Protein AF-A0A2S2CP92-F1 (afdb_monomer)

Secondary structure (DSSP, 8-state):
-EEEEEETTEEEEEEEEE-SS-EEEEEEEEES-B-TTSPBPHHHHHHHHHHHHHHHHHHHHHT-

Sequence (64 aa):
MQATQKWRDHSATVNIVYSNESFSIDHVGSSNLKEQGDQIHRAYNKNVHALEDEIEKRLYRASY

pLDDT: mean 71.03, std 9.03, range [47.31, 85.12]

Structure (mmCIF, N/CA/C/O backbone):
data_AF-A0A2S2CP92-F1
#
_entry.id   AF-A0A2S2CP92-F1
#
loop_
_atom_site.group_PDB
_atom_site.id
_atom_site.type_symbol
_atom_site.label_atom_id
_atom_site.label_alt_id
_atom_site.label_comp_id
_atom_site.label_asym_id
_atom_site.label_entity_id
_atom_site.label_seq_id
_atom_site.pdbx_PDB_ins_code
_atom_site.Cartn_x
_atom_site.Cartn_y
_atom_site.Cartn_z
_atom_site.occupancy
_atom_site.B_iso_or_equiv
_atom_site.auth_seq_id
_atom_site.auth_comp_id
_atom_site.auth_asym_id
_atom_site.auth_atom_id
_atom_site.pdbx_PDB_model_num
ATOM 1 N N . MET A 1 1 ? -12.707 0.544 -1.955 1.00 83.44 1 MET A N 1
ATOM 2 C CA . MET A 1 1 ? -12.255 1.818 -2.558 1.00 83.44 1 MET A CA 1
ATOM 3 C C . MET A 1 1 ? -10.940 1.547 -3.263 1.00 83.44 1 MET A C 1
ATOM 5 O O . MET A 1 1 ? -10.062 0.979 -2.637 1.00 83.44 1 MET A O 1
ATOM 9 N N . GLN A 1 2 ? -10.779 1.944 -4.526 1.00 79.44 2 GLN A N 1
ATOM 10 C CA . GLN A 1 2 ? -9.497 1.791 -5.220 1.00 79.44 2 GLN A CA 1
ATOM 11 C C . GLN A 1 2 ? -8.671 3.073 -5.094 1.00 79.44 2 GLN A C 1
ATOM 13 O O . GLN A 1 2 ? -9.186 4.163 -5.343 1.00 79.44 2 GLN A O 1
ATOM 18 N N . ALA A 1 3 ? -7.404 2.937 -4.705 1.00 77.00 3 ALA A N 1
ATOM 19 C CA . ALA A 1 3 ? -6.472 4.048 -4.566 1.00 77.00 3 ALA A CA 1
ATOM 20 C C . ALA A 1 3 ? -5.212 3.778 -5.392 1.00 77.00 3 ALA A C 1
ATOM 22 O O . ALA A 1 3 ? -4.605 2.711 -5.292 1.00 77.00 3 ALA A O 1
ATOM 23 N N . THR A 1 4 ? -4.809 4.760 -6.198 1.00 78.62 4 THR A N 1
ATOM 24 C CA . THR A 1 4 ? -3.577 4.699 -6.988 1.00 78.62 4 THR A CA 1
ATOM 25 C C . THR A 1 4 ? -2.636 5.795 -6.537 1.00 78.62 4 THR A C 1
ATOM 27 O O . THR A 1 4 ? -2.964 6.978 -6.610 1.00 78.62 4 THR A O 1
ATOM 30 N N . GLN A 1 5 ? -1.435 5.399 -6.139 1.00 78.94 5 GLN A N 1
ATOM 31 C CA . GLN A 1 5 ? -0.378 6.313 -5.761 1.00 78.94 5 GLN A CA 1
ATOM 32 C C . GLN A 1 5 ? 0.720 6.308 -6.832 1.00 78.94 5 GLN A C 1
ATOM 34 O O . GLN A 1 5 ? 1.226 5.253 -7.217 1.00 78.94 5 GLN A O 1
ATOM 39 N N . LYS A 1 6 ? 1.112 7.500 -7.295 1.00 75.31 6 LYS A N 1
ATOM 40 C CA . LYS A 1 6 ? 2.169 7.702 -8.300 1.00 75.31 6 LYS A CA 1
ATOM 41 C C . LYS A 1 6 ? 3.368 8.433 -7.697 1.00 75.31 6 LYS A C 1
ATOM 43 O O . LYS A 1 6 ? 3.188 9.349 -6.899 1.00 75.31 6 LYS A O 1
ATOM 48 N N . TRP A 1 7 ? 4.576 8.032 -8.087 1.00 72.12 7 TRP A N 1
ATOM 49 C CA . TRP A 1 7 ? 5.845 8.618 -7.647 1.00 72.12 7 TRP A CA 1
ATOM 50 C C . TRP A 1 7 ? 6.811 8.663 -8.826 1.00 72.12 7 TRP A C 1
ATOM 52 O O . TRP A 1 7 ? 7.315 7.620 -9.229 1.00 72.12 7 TRP A O 1
ATOM 62 N N . ARG A 1 8 ? 7.093 9.862 -9.352 1.00 78.69 8 ARG A N 1
ATOM 63 C CA . ARG A 1 8 ? 7.913 10.052 -10.564 1.00 78.69 8 ARG A CA 1
ATOM 64 C C . ARG A 1 8 ? 7.358 9.209 -11.725 1.00 78.69 8 ARG A C 1
ATOM 66 O O . ARG A 1 8 ? 6.290 9.522 -12.239 1.00 78.69 8 ARG A O 1
ATOM 73 N N . ASP A 1 9 ? 8.059 8.151 -12.098 1.00 70.12 9 ASP A N 1
ATOM 74 C CA . ASP A 1 9 ? 7.769 7.182 -13.151 1.00 70.12 9 ASP A CA 1
ATOM 75 C C . ASP A 1 9 ? 7.141 5.875 -12.634 1.00 70.12 9 ASP A C 1
ATOM 77 O O . ASP A 1 9 ? 6.777 5.014 -13.433 1.00 70.12 9 ASP A O 1
ATOM 81 N N . HIS A 1 10 ? 6.954 5.741 -11.320 1.00 71.38 10 HIS A N 1
ATOM 82 C CA . HIS A 1 10 ? 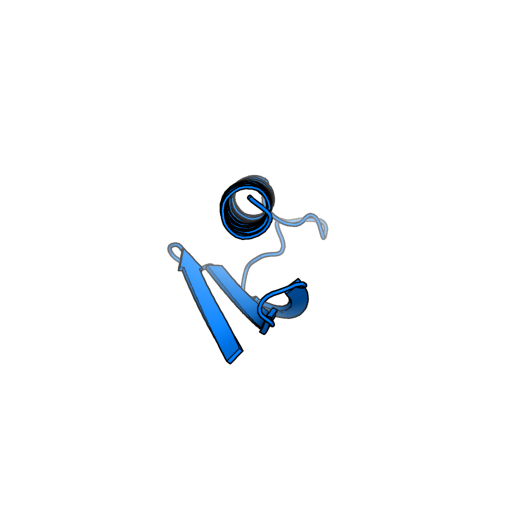6.365 4.574 -10.668 1.00 71.38 10 HIS A CA 1
ATOM 83 C C . HIS A 1 10 ? 4.894 4.800 -10.309 1.00 71.38 10 HIS A C 1
ATOM 85 O O . HIS A 1 10 ? 4.471 5.909 -9.964 1.00 71.38 10 HIS A O 1
ATOM 91 N N . SER A 1 11 ? 4.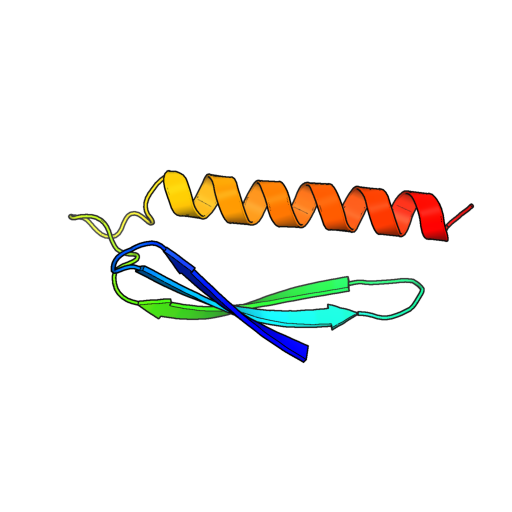104 3.727 -10.297 1.00 72.69 11 SER A N 1
ATOM 92 C CA . SER A 1 11 ? 2.738 3.775 -9.769 1.00 72.69 11 SER A CA 1
ATOM 93 C C . SER A 1 11 ? 2.317 2.462 -9.143 1.00 72.69 11 SER A C 1
ATOM 95 O O . SER A 1 11 ? 2.560 1.418 -9.738 1.00 72.69 11 SER A O 1
ATOM 9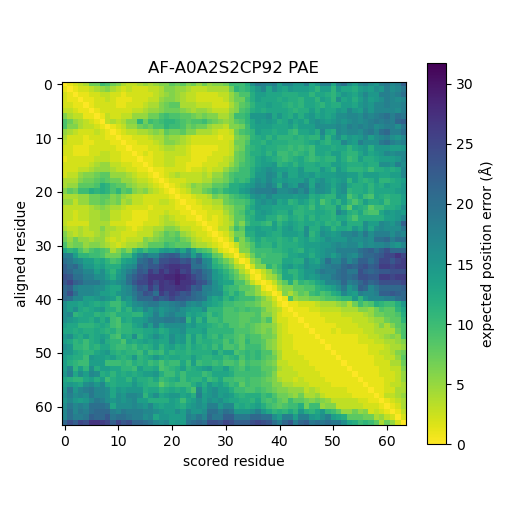7 N N . ALA A 1 12 ? 1.598 2.510 -8.028 1.00 77.94 12 ALA A N 1
ATOM 98 C CA . ALA A 1 12 ? 0.938 1.350 -7.448 1.00 77.94 12 ALA A CA 1
ATOM 99 C C . ALA A 1 12 ? -0.542 1.613 -7.230 1.00 77.94 12 ALA A C 1
ATOM 101 O O . ALA A 1 12 ? -0.935 2.711 -6.839 1.00 77.94 12 ALA A O 1
ATOM 102 N N . THR A 1 13 ? -1.338 0.580 -7.454 1.00 81.06 13 THR A N 1
ATOM 103 C CA . THR A 1 13 ? -2.770 0.575 -7.202 1.00 81.06 13 THR A CA 1
ATOM 104 C C . THR A 1 13 ? -3.075 -0.488 -6.169 1.00 81.06 13 THR A C 1
ATOM 106 O O . THR A 1 13 ? -2.640 -1.636 -6.288 1.00 81.06 13 THR A O 1
ATOM 109 N N . VAL A 1 14 ? -3.838 -0.090 -5.163 1.00 81.81 14 VAL A N 1
A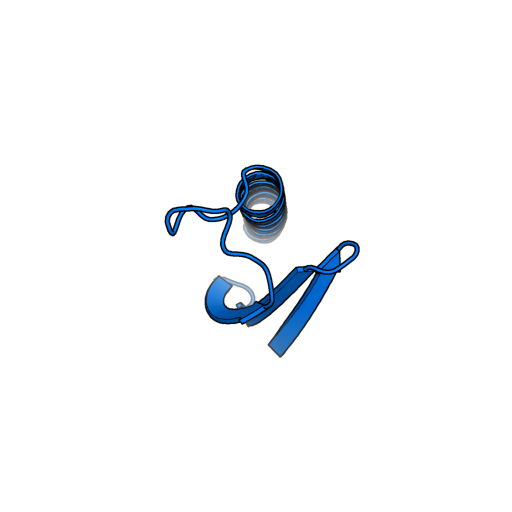TOM 110 C CA . VAL A 1 14 ? -4.333 -0.968 -4.113 1.00 81.81 14 VAL A CA 1
ATOM 111 C C . VAL A 1 14 ? -5.845 -0.850 -4.023 1.00 81.81 14 VAL A C 1
ATOM 113 O O . VAL A 1 14 ? -6.431 0.190 -4.349 1.00 81.81 14 VAL A O 1
ATOM 116 N N . ASN A 1 15 ? -6.485 -1.925 -3.587 1.00 84.50 15 ASN A N 1
ATOM 117 C CA . ASN A 1 15 ? -7.878 -1.902 -3.195 1.00 84.50 15 ASN A CA 1
ATOM 118 C C . ASN A 1 15 ? -7.934 -1.857 -1.674 1.00 84.50 15 ASN A C 1
ATOM 120 O O . ASN A 1 15 ? -7.369 -2.710 -1.004 1.00 84.50 15 ASN A O 1
ATOM 124 N N . ILE A 1 16 ? -8.598 -0.840 -1.148 1.00 81.50 16 ILE A N 1
ATOM 125 C CA . ILE A 1 16 ? -8.783 -0.642 0.280 1.00 81.50 16 ILE A CA 1
ATOM 126 C C . ILE A 1 16 ? -10.229 -0.993 0.596 1.00 81.50 16 ILE A C 1
ATOM 128 O O . ILE A 1 16 ? -11.163 -0.305 0.160 1.00 81.50 16 ILE A O 1
ATOM 132 N N . VAL A 1 17 ? -10.418 -2.071 1.343 1.00 85.12 17 VAL A N 1
ATOM 133 C CA . VAL A 1 17 ? -11.701 -2.417 1.954 1.00 85.12 17 VAL A CA 1
ATOM 134 C C . VAL A 1 17 ? -11.628 -1.954 3.396 1.00 85.12 17 VAL A C 1
ATOM 136 O O . VAL A 1 17 ? -10.670 -2.273 4.085 1.00 85.12 17 VAL A O 1
ATOM 139 N N . TYR A 1 18 ? -12.601 -1.174 3.850 1.00 77.75 18 TYR A N 1
ATOM 140 C CA . TYR A 1 18 ? -12.633 -0.711 5.231 1.00 77.75 18 TYR A CA 1
ATOM 141 C C . TYR A 1 18 ? -14.060 -0.703 5.768 1.00 77.75 18 TYR A C 1
ATOM 143 O O . TYR A 1 18 ? -15.024 -0.508 5.025 1.00 77.75 18 TYR A O 1
ATOM 151 N N . SER A 1 19 ? -14.165 -0.924 7.070 1.00 80.12 19 SER A N 1
ATOM 152 C CA . SER A 1 19 ? -15.360 -0.782 7.890 1.00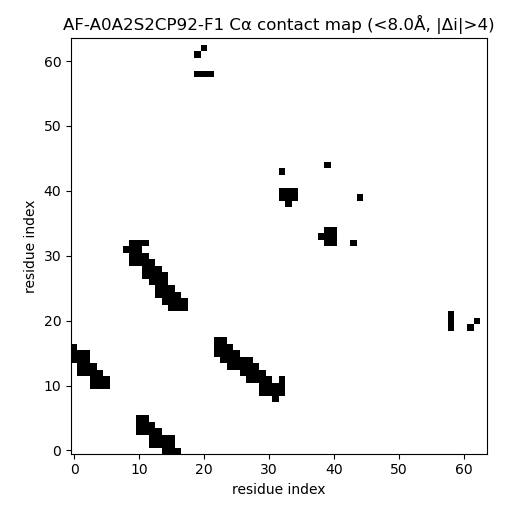 80.12 19 SER A CA 1
ATOM 153 C C . SER A 1 19 ? -15.000 0.017 9.148 1.00 80.12 19 SER A C 1
ATOM 155 O O . SER A 1 19 ? -13.860 0.460 9.300 1.00 80.12 19 SER A O 1
ATOM 157 N N . ASN A 1 20 ? -15.951 0.197 10.065 1.00 76.44 20 ASN A N 1
ATOM 158 C CA . ASN A 1 20 ? -15.654 0.819 11.358 1.00 76.44 20 ASN A CA 1
ATOM 159 C C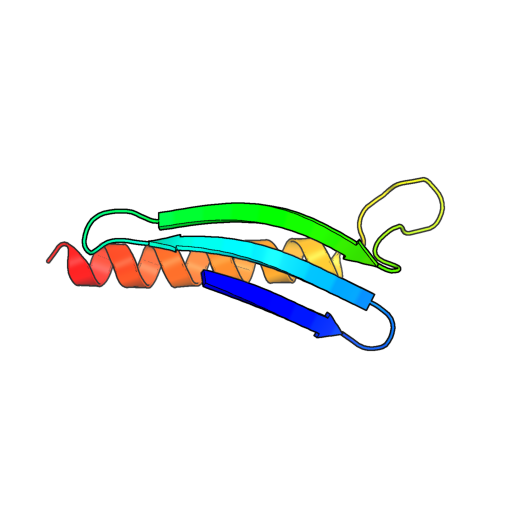 . ASN A 1 20 ? -14.740 -0.048 12.245 1.00 76.44 20 ASN A C 1
ATOM 161 O O . ASN A 1 20 ? -14.168 0.469 13.197 1.00 76.44 20 ASN A O 1
ATOM 165 N N . GLU A 1 21 ? -14.593 -1.339 11.937 1.00 79.88 21 GLU A N 1
ATOM 166 C CA . GLU A 1 21 ? -13.900 -2.314 12.792 1.00 79.88 21 GLU A CA 1
ATOM 167 C C . GLU A 1 21 ? -12.711 -2.991 12.095 1.00 79.88 21 GLU A C 1
ATOM 169 O O . GLU A 1 21 ? -11.916 -3.672 12.738 1.00 79.88 21 GLU A O 1
ATOM 174 N N . SER A 1 22 ? -12.572 -2.838 10.776 1.00 74.44 22 SER A N 1
ATOM 175 C CA . SER A 1 22 ? -11.570 -3.567 9.997 1.00 74.44 22 SER A CA 1
ATOM 176 C C . SER A 1 22 ? -11.102 -2.805 8.766 1.00 74.44 22 SER A C 1
ATOM 178 O O . SER A 1 22 ? -11.823 -1.976 8.207 1.00 74.44 22 SER A O 1
ATOM 180 N N . PHE A 1 23 ? -9.897 -3.133 8.305 1.00 77.50 23 PHE A N 1
ATOM 181 C CA . PHE A 1 23 ? -9.401 -2.738 6.994 1.00 77.50 23 PHE A CA 1
ATOM 182 C C . PHE A 1 23 ? -8.626 -3.883 6.339 1.00 77.50 23 PHE A C 1
ATOM 184 O O . PHE A 1 23 ? -8.057 -4.727 7.026 1.00 77.50 23 PHE A O 1
ATOM 191 N N . SER A 1 24 ? -8.601 -3.891 5.011 1.00 77.88 24 SER A N 1
ATOM 192 C CA . SER A 1 24 ? -7.724 -4.716 4.185 1.00 77.88 24 SER A CA 1
ATOM 193 C C . SER A 1 24 ? -7.177 -3.863 3.051 1.00 77.88 24 SER A C 1
ATOM 195 O O . SER A 1 24 ? -7.898 -3.026 2.496 1.00 77.88 24 SER A O 1
ATOM 197 N N . ILE A 1 25 ? -5.909 -4.079 2.709 1.00 79.06 25 ILE A N 1
ATOM 198 C CA . ILE A 1 25 ? -5.260 -3.469 1.552 1.00 79.06 25 ILE A CA 1
ATOM 199 C C . ILE A 1 25 ? -4.769 -4.592 0.654 1.00 79.06 25 ILE A C 1
ATOM 201 O O . ILE A 1 25 ? -3.793 -5.269 0.962 1.00 79.06 25 ILE A O 1
ATOM 205 N N . ASP A 1 26 ? -5.423 -4.745 -0.486 1.00 79.75 26 ASP A N 1
ATOM 206 C CA . ASP A 1 26 ? -5.060 -5.745 -1.478 1.00 79.75 26 ASP A CA 1
ATOM 207 C C . ASP A 1 26 ? -4.259 -5.091 -2.604 1.00 79.75 26 ASP A C 1
ATOM 209 O O . ASP A 1 26 ? -4.674 -4.080 -3.186 1.00 79.75 26 ASP A O 1
ATOM 213 N N . HIS A 1 27 ? -3.104 -5.666 -2.944 1.00 77.19 27 HIS A N 1
ATOM 214 C CA . HIS A 1 27 ? -2.325 -5.212 -4.093 1.00 77.19 27 HIS A CA 1
ATOM 215 C C . HIS A 1 27 ? -3.071 -5.531 -5.393 1.00 77.19 27 HIS A C 1
ATOM 217 O O . HIS A 1 27 ? -3.344 -6.691 -5.688 1.00 77.19 27 HIS A O 1
ATOM 223 N N . VAL A 1 28 ? -3.369 -4.506 -6.196 1.00 81.00 28 VAL A N 1
ATOM 224 C CA . VAL A 1 28 ? -4.066 -4.673 -7.484 1.00 81.00 28 VAL A CA 1
ATOM 2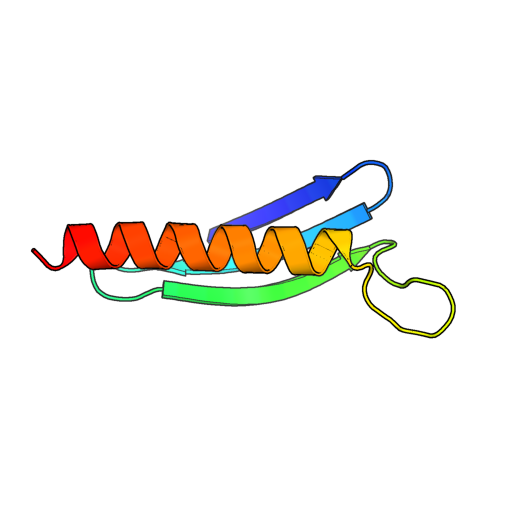25 C C . VAL A 1 28 ? -3.082 -4.667 -8.643 1.00 81.00 28 VAL A C 1
ATOM 227 O O . VAL A 1 28 ? -3.229 -5.429 -9.594 1.00 81.00 28 VAL A O 1
ATOM 230 N N . GLY A 1 29 ? -2.075 -3.800 -8.589 1.00 69.88 29 GLY A N 1
ATOM 231 C CA . GLY A 1 29 ? -1.078 -3.739 -9.643 1.00 69.88 29 GLY A CA 1
ATOM 232 C C . GLY A 1 29 ? -0.065 -2.630 -9.450 1.00 69.88 29 GLY A C 1
ATOM 233 O O . GLY A 1 29 ? -0.243 -1.701 -8.658 1.00 69.88 29 GLY A O 1
ATOM 234 N N . SER A 1 30 ? 1.015 -2.723 -10.212 1.00 72.44 30 SER A N 1
ATOM 235 C CA . SER A 1 30 ? 2.143 -1.810 -10.138 1.00 72.44 30 SER A CA 1
ATOM 236 C C . SER A 1 30 ? 2.785 -1.594 -11.510 1.00 72.44 30 SER A C 1
ATOM 238 O O . SER A 1 30 ? 2.785 -2.487 -12.351 1.00 72.44 30 SER A O 1
ATOM 240 N N . SER A 1 31 ? 3.325 -0.395 -11.744 1.00 64.62 31 SER A N 1
ATOM 241 C CA . SER A 1 31 ? 4.059 -0.025 -12.962 1.00 64.62 31 SER A CA 1
ATOM 242 C C . SER A 1 31 ? 5.414 0.574 -12.601 1.00 64.62 31 SER A C 1
ATOM 244 O O . SER A 1 31 ? 5.511 1.330 -11.628 1.00 64.62 31 SER A O 1
ATOM 246 N N . ASN A 1 32 ? 6.446 0.197 -13.366 1.00 63.06 32 ASN A N 1
ATOM 247 C CA . ASN A 1 32 ? 7.860 0.547 -13.168 1.00 63.06 32 ASN A CA 1
ATOM 248 C C . ASN A 1 32 ? 8.402 0.268 -11.757 1.00 63.06 32 ASN A C 1
ATOM 250 O O . ASN A 1 32 ? 9.429 0.801 -11.371 1.00 63.06 32 ASN A O 1
ATOM 254 N N . LEU A 1 33 ? 7.726 -0.557 -10.959 1.00 59.44 33 LEU A N 1
ATOM 255 C CA . LEU A 1 33 ? 8.111 -0.847 -9.574 1.00 59.44 33 LEU A CA 1
ATOM 256 C C . LEU A 1 33 ? 9.173 -1.934 -9.435 1.00 59.44 33 LEU A C 1
ATOM 258 O O . LEU A 1 33 ? 9.677 -2.140 -8.334 1.00 59.44 33 LEU A O 1
ATOM 262 N N . LYS A 1 34 ? 9.508 -2.604 -10.539 1.00 52.38 34 LYS A N 1
ATOM 263 C CA . LYS A 1 34 ? 10.603 -3.563 -10.599 1.00 52.38 34 LYS A CA 1
ATOM 264 C C . LYS A 1 34 ? 11.914 -2.805 -10.774 1.00 52.38 34 LYS A C 1
ATOM 266 O O . LYS A 1 34 ? 12.143 -2.200 -11.818 1.00 52.38 34 LYS A O 1
ATOM 271 N N . GLU A 1 35 ? 12.762 -2.855 -9.758 1.00 49.22 35 GLU A N 1
ATOM 272 C CA . GLU A 1 35 ? 14.185 -2.597 -9.923 1.00 49.22 35 GLU A CA 1
ATOM 273 C C . GLU A 1 35 ? 14.798 -3.727 -10.770 1.00 49.22 35 GLU A C 1
ATOM 275 O O . GLU A 1 35 ? 14.229 -4.817 -10.915 1.00 49.22 35 GLU A O 1
ATOM 280 N N . GLN A 1 36 ? 15.956 -3.464 -11.369 1.00 50.09 36 GLN A N 1
ATOM 281 C CA . GLN A 1 36 ? 16.716 -4.464 -12.109 1.00 50.09 36 GLN A CA 1
ATOM 282 C C . GLN A 1 36 ? 16.925 -5.712 -11.223 1.00 50.09 36 GLN A C 1
ATOM 284 O O . GLN A 1 36 ? 17.526 -5.618 -10.157 1.00 50.09 36 GLN A O 1
ATOM 289 N N . GLY A 1 37 ? 16.407 -6.871 -11.646 1.00 55.19 37 GLY A N 1
ATOM 290 C CA . GLY A 1 37 ? 16.485 -8.119 -10.869 1.00 55.19 37 GLY A CA 1
ATOM 291 C C . GLY A 1 37 ? 15.251 -8.475 -10.025 1.00 55.19 37 GLY A C 1
ATOM 292 O O . GLY A 1 37 ? 15.401 -9.160 -9.018 1.00 55.19 37 GLY A O 1
ATOM 293 N N . ASP A 1 38 ? 14.046 -8.041 -10.420 1.00 55.03 38 ASP A N 1
ATOM 294 C CA . ASP A 1 38 ? 12.759 -8.444 -9.810 1.00 55.03 38 ASP A CA 1
ATOM 295 C C . ASP A 1 38 ? 12.545 -8.013 -8.341 1.00 55.03 38 ASP A C 1
ATOM 297 O O . ASP A 1 38 ? 11.606 -8.469 -7.687 1.00 55.03 38 ASP A O 1
ATOM 301 N N . GLN A 1 39 ? 13.348 -7.081 -7.816 1.00 56.19 39 GLN A N 1
ATOM 302 C CA . GLN A 1 39 ? 13.126 -6.508 -6.485 1.00 56.19 39 GLN A CA 1
ATOM 303 C C . GLN A 1 39 ? 12.251 -5.255 -6.563 1.00 56.19 39 GLN A C 1
ATOM 305 O O . GLN A 1 39 ? 12.455 -4.377 -7.398 1.00 56.19 39 GLN A O 1
ATOM 310 N N . ILE A 1 40 ? 11.251 -5.159 -5.686 1.00 61.59 40 ILE A N 1
ATOM 311 C CA . ILE A 1 40 ? 10.427 -3.956 -5.576 1.00 61.59 40 ILE A CA 1
ATOM 312 C C . ILE A 1 40 ? 11.247 -2.854 -4.883 1.00 61.59 40 ILE A C 1
ATOM 314 O O . ILE A 1 40 ? 11.766 -3.074 -3.788 1.00 61.59 40 ILE A O 1
ATOM 318 N N . HIS A 1 41 ? 11.362 -1.671 -5.504 1.00 68.56 41 HIS A N 1
ATOM 319 C CA . HIS A 1 41 ? 12.189 -0.558 -5.005 1.00 68.56 41 HIS A CA 1
ATOM 320 C C . HIS A 1 41 ? 11.941 -0.245 -3.514 1.00 68.56 41 HIS A C 1
ATOM 322 O O . HIS A 1 41 ? 10.805 -0.037 -3.087 1.00 68.56 41 HIS A O 1
ATOM 328 N N . ARG A 1 42 ? 13.015 -0.072 -2.725 1.00 67.81 42 ARG A N 1
ATOM 329 C CA . ARG A 1 42 ? 12.965 0.248 -1.276 1.00 67.81 42 ARG A CA 1
ATOM 330 C C . ARG A 1 42 ? 12.046 1.427 -0.922 1.00 67.81 42 ARG A C 1
ATOM 332 O O . ARG A 1 42 ? 11.432 1.436 0.144 1.00 67.81 42 ARG A O 1
ATOM 339 N N . ALA A 1 43 ? 11.954 2.423 -1.804 1.00 64.75 43 ALA A N 1
ATOM 340 C CA . ALA A 1 43 ? 11.076 3.577 -1.622 1.00 64.75 43 ALA A CA 1
ATOM 341 C C . ALA A 1 43 ? 9.589 3.184 -1.598 1.00 64.75 43 ALA A C 1
ATOM 343 O O . ALA A 1 43 ? 8.824 3.740 -0.815 1.00 64.75 43 ALA A O 1
ATOM 344 N N . TYR A 1 44 ? 9.189 2.196 -2.400 1.00 65.69 44 TYR A N 1
ATOM 345 C CA . TYR A 1 44 ? 7.829 1.674 -2.394 1.00 65.69 44 TYR A CA 1
ATOM 346 C C . TYR A 1 44 ? 7.496 0.961 -1.090 1.00 65.69 44 TYR A C 1
ATOM 348 O O . TYR A 1 44 ? 6.504 1.311 -0.460 1.00 65.69 44 TYR A O 1
ATOM 356 N N . ASN A 1 45 ? 8.360 0.044 -0.642 1.00 70.50 45 ASN A N 1
ATOM 357 C CA . ASN A 1 45 ? 8.149 -0.675 0.619 1.00 70.50 45 ASN A CA 1
ATOM 358 C C . ASN A 1 45 ? 8.024 0.300 1.796 1.00 70.50 45 ASN A C 1
ATOM 360 O O . ASN A 1 45 ? 7.151 0.145 2.642 1.00 70.50 45 ASN A O 1
ATOM 364 N N . LYS A 1 46 ? 8.831 1.371 1.808 1.00 74.50 46 LYS A N 1
ATOM 365 C CA . LYS A 1 46 ? 8.719 2.431 2.819 1.00 74.50 46 LYS A CA 1
ATOM 366 C C . LYS A 1 46 ? 7.345 3.114 2.805 1.00 74.50 46 LYS A C 1
ATOM 368 O O . LYS A 1 46 ? 6.808 3.404 3.867 1.00 74.50 46 LYS A O 1
ATOM 373 N N . ASN A 1 47 ? 6.792 3.385 1.625 1.00 70.12 47 ASN A N 1
ATOM 374 C CA . ASN A 1 47 ? 5.491 4.041 1.497 1.00 70.12 47 ASN A CA 1
ATOM 375 C C . ASN A 1 47 ? 4.326 3.114 1.867 1.00 70.12 47 ASN A C 1
ATOM 377 O O . ASN A 1 47 ? 3.362 3.586 2.459 1.00 70.12 47 ASN A O 1
ATOM 381 N N . VAL A 1 48 ? 4.421 1.817 1.549 1.00 69.81 48 VAL A N 1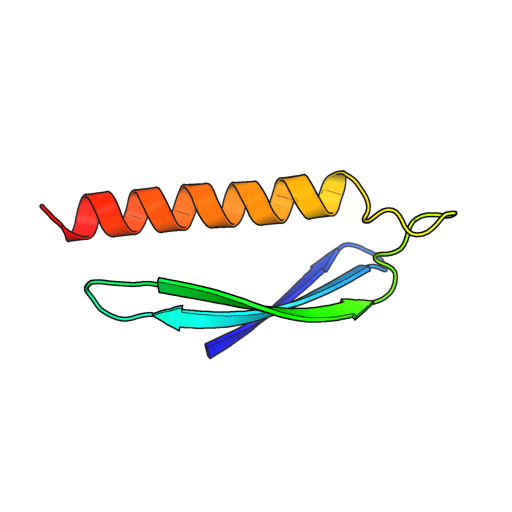
ATOM 382 C CA . VAL A 1 48 ? 3.435 0.812 1.980 1.00 69.81 48 VAL A CA 1
ATOM 383 C C . VAL A 1 48 ? 3.429 0.703 3.504 1.00 69.81 48 VAL A C 1
ATOM 385 O O . VAL A 1 48 ? 2.380 0.901 4.103 1.00 69.81 48 VAL A O 1
ATOM 388 N N . HIS A 1 49 ? 4.596 0.542 4.135 1.00 72.62 49 HIS A N 1
ATOM 389 C CA . HIS A 1 49 ? 4.689 0.492 5.598 1.00 72.62 49 HIS A CA 1
ATOM 390 C C . HIS A 1 49 ? 4.200 1.775 6.280 1.00 72.62 49 HIS A C 1
ATOM 392 O O . HIS A 1 49 ? 3.516 1.714 7.293 1.00 72.62 49 HIS A O 1
ATOM 398 N N . ALA A 1 50 ? 4.488 2.952 5.715 1.00 73.88 50 ALA A N 1
ATOM 399 C CA . ALA A 1 50 ? 3.971 4.206 6.264 1.00 73.88 50 ALA A CA 1
ATOM 400 C C . ALA A 1 50 ? 2.433 4.291 6.199 1.00 73.88 50 ALA A C 1
ATOM 402 O O . ALA A 1 50 ? 1.809 4.866 7.090 1.00 73.88 50 ALA A O 1
ATOM 403 N N . LEU A 1 51 ? 1.823 3.732 5.148 1.00 72.56 51 LEU A N 1
ATOM 404 C CA . LEU A 1 51 ? 0.370 3.662 5.015 1.00 72.56 51 LEU A CA 1
ATOM 405 C C . LEU A 1 51 ? -0.237 2.664 6.011 1.00 72.56 51 LEU A C 1
ATOM 407 O O . LEU A 1 51 ? -1.249 2.986 6.631 1.00 72.56 51 LEU A O 1
ATOM 411 N N . GLU A 1 52 ? 0.388 1.496 6.181 1.00 72.19 52 GLU A N 1
ATOM 412 C CA . GLU A 1 52 ? 0.002 0.489 7.181 1.00 72.19 52 GLU A CA 1
ATOM 413 C C . GLU A 1 52 ? -0.003 1.095 8.594 1.00 72.19 52 GLU A C 1
ATOM 415 O O . GLU A 1 52 ? -1.045 1.101 9.253 1.00 72.19 52 GLU A O 1
ATOM 420 N N . ASP A 1 53 ? 1.104 1.729 8.998 1.00 73.31 53 ASP A N 1
ATOM 421 C CA . ASP A 1 53 ? 1.254 2.397 10.298 1.00 73.31 53 ASP A CA 1
ATOM 422 C C . ASP A 1 53 ? 0.161 3.446 10.558 1.00 73.31 53 ASP A C 1
ATOM 424 O O . ASP A 1 53 ? -0.315 3.623 11.685 1.00 73.31 53 ASP A O 1
ATOM 428 N N . GLU A 1 54 ? -0.206 4.226 9.538 1.00 74.06 54 GLU A N 1
ATOM 429 C CA . GLU A 1 54 ? -1.204 5.280 9.703 1.00 74.06 54 GLU A CA 1
ATOM 430 C C . GLU A 1 54 ? -2.624 4.721 9.822 1.00 74.06 54 GLU A C 1
ATOM 432 O O . GLU A 1 54 ? -3.435 5.259 10.584 1.00 74.06 54 GLU A O 1
ATOM 437 N N . ILE A 1 55 ? -2.930 3.628 9.124 1.00 70.88 55 ILE A N 1
ATOM 438 C CA . ILE A 1 55 ? -4.238 2.986 9.244 1.00 70.88 55 ILE A CA 1
ATOM 439 C C . ILE A 1 55 ? -4.378 2.292 10.600 1.00 70.88 55 ILE A C 1
ATOM 441 O O . ILE A 1 55 ? -5.404 2.481 11.255 1.00 70.88 55 ILE A O 1
ATOM 445 N N . GLU A 1 56 ? -3.341 1.604 11.086 1.00 72.81 56 GLU A N 1
ATOM 446 C CA . GLU A 1 56 ? -3.339 1.023 12.436 1.00 72.81 56 GLU A CA 1
ATOM 447 C C . GLU A 1 56 ? -3.599 2.080 13.514 1.00 72.81 56 GLU A C 1
ATOM 449 O O . GLU A 1 56 ? -4.461 1.903 14.377 1.00 72.81 56 GLU A O 1
ATOM 454 N N . LYS A 1 57 ? -2.929 3.237 13.431 1.00 71.88 57 LYS A N 1
ATOM 455 C CA . LYS A 1 57 ? -3.158 4.353 14.366 1.00 71.88 57 LYS A CA 1
ATOM 456 C C . LYS A 1 57 ? -4.594 4.866 14.329 1.00 71.88 57 LYS A C 1
ATOM 458 O O . LYS A 1 57 ? -5.131 5.245 15.370 1.00 71.88 57 LYS A O 1
ATOM 463 N N . ARG A 1 58 ? -5.209 4.936 13.145 1.00 71.00 58 ARG A N 1
ATOM 464 C CA . ARG A 1 58 ? -6.599 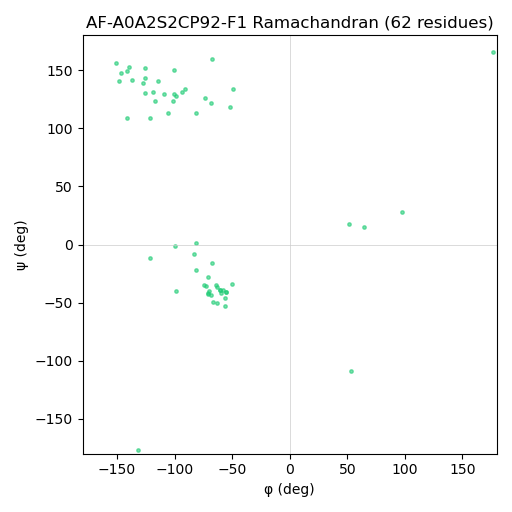5.393 12.995 1.00 71.00 58 ARG A CA 1
ATOM 465 C C . ARG A 1 58 ? -7.584 4.383 13.569 1.00 71.00 58 ARG A C 1
ATOM 467 O O . ARG A 1 58 ? -8.516 4.804 14.245 1.00 71.00 58 ARG A O 1
ATOM 474 N N . LEU A 1 59 ? -7.350 3.088 13.372 1.00 68.19 59 LEU A N 1
ATOM 475 C CA . LEU A 1 59 ? -8.189 2.039 13.952 1.00 68.19 59 LEU A CA 1
ATOM 476 C C . LEU A 1 59 ? -8.062 1.961 15.470 1.00 68.19 59 LEU A C 1
ATOM 478 O O . LEU A 1 59 ? -9.081 1.933 16.150 1.00 68.19 59 LEU A O 1
ATOM 482 N N . TYR A 1 60 ? -6.843 2.043 16.009 1.00 71.00 60 TYR A N 1
ATOM 483 C CA . TYR A 1 60 ? -6.627 2.098 17.458 1.00 71.00 60 TYR A CA 1
ATOM 484 C C . TYR A 1 60 ? -7.404 3.255 18.108 1.00 71.00 60 TYR A C 1
ATOM 486 O O . TYR A 1 60 ? -8.018 3.094 19.159 1.00 71.00 60 TYR A O 1
ATOM 494 N N . ARG A 1 61 ? -7.427 4.424 17.454 1.00 67.06 61 ARG A N 1
ATOM 495 C CA . ARG A 1 61 ? -8.205 5.588 17.908 1.00 67.06 61 ARG A CA 1
ATOM 496 C C . ARG A 1 61 ? -9.716 5.424 17.753 1.00 67.06 61 ARG A C 1
ATOM 498 O O . ARG A 1 61 ? -10.437 6.079 18.487 1.00 67.06 61 ARG A O 1
ATOM 505 N N . ALA A 1 62 ? -10.186 4.629 16.793 1.00 57.75 62 ALA A N 1
ATOM 506 C CA . ALA A 1 62 ? -11.611 4.374 16.582 1.00 57.75 62 ALA A CA 1
ATOM 507 C C . ALA A 1 62 ? -12.169 3.302 17.535 1.00 57.75 62 ALA A C 1
ATOM 509 O O . ALA A 1 62 ? -13.371 3.270 17.775 1.00 57.75 62 ALA A O 1
ATOM 510 N N . SER A 1 63 ? -11.306 2.437 18.080 1.00 57.75 63 SER A N 1
ATOM 511 C CA . SER A 1 63 ? -11.670 1.399 19.054 1.00 57.75 63 SER A CA 1
ATOM 512 C C . SER A 1 63 ? -11.791 1.883 20.510 1.00 57.75 63 SER A C 1
ATOM 514 O O . SER A 1 63 ? -12.043 1.060 21.390 1.00 57.75 63 SER A O 1
ATOM 516 N N . TYR A 1 64 ? -11.596 3.180 20.772 1.00 47.31 64 TYR A N 1
ATOM 517 C CA . TYR A 1 64 ? -11.669 3.814 22.096 1.00 47.31 64 TYR A CA 1
ATOM 518 C C . TYR A 1 64 ? -12.738 4.909 22.102 1.00 47.31 64 TYR A C 1
ATOM 520 O O . TYR A 1 64 ? -13.474 5.007 23.107 1.00 47.31 64 TYR A O 1
#

Nearest PDB structures (foldseek):
  8ygj-assembly1_E  TM=6.192E-01  e=1.943E+00  Moloney murine leukemia virus
  4mh8-assembly1_A  TM=6.096E-01  e=5.268E+00  Moloney murine leukemia virus isolate Shinnick
  2a3k-assembly1_A  TM=3.509E-01  e=4.315E+00  Homo sapiens
  3brh-assembly2_B  TM=4.038E-01  e=5.268E+00  Homo sapiens
  3brh-assembly1_A  TM=3.181E-01  e=3.535E+00  Homo sapiens

Radius of gyration: 13.48 Å; Cα contacts (8 Å, |Δi|>4): 71; chains: 1; bounding box: 32×18×35 Å

Organism: NCBI:txid2202148

Mean predicted aligned error: 10.1 Å

Foldseek 3Di:
DKDWDDDDQKIWIWDWDDDLQDIDTHTDDIDPQQDPPRDGDPVVVVVVVVVVVVVVVVSVVSVD

Solvent-accessible surface area (backbone atoms only — not comparable to full-atom values): 3856 Å² total; per-residue (Å²): 88,81,49,73,52,74,55,98,83,27,36,42,31,34,36,40,48,74,60,96,86,48,74,48,78,44,86,70,48,70,38,74,44,61,38,96,86,81,41,68,42,70,71,55,57,54,51,52,51,54,51,51,56,52,50,53,55,51,50,60,63,64,77,107